Protein AF-A0A920K8Q2-F1 (afdb_monomer)

Nearest PDB structures (foldseek):
  6t1z-assembly1_A  TM=6.906E-01  e=1.421E-01  Lactococcus lactis
  3ajm-assembly1_B  TM=4.506E-01  e=6.430E-01  Homo sapiens
  3l8i-assembly3_C-2  TM=4.104E-01  e=2.326E+00  Homo sapiens
  3l8i-assembly4_C  TM=4.104E-01  e=2.326E+00  Homo sapiens

Solvent-accessible surface area (backbone atoms only — not comparable to full-atom values): 7104 Å² total; per-residue (Å²): 115,70,65,64,62,51,35,78,76,62,41,46,65,51,52,32,51,53,23,44,51,49,26,39,56,23,23,55,50,27,35,52,26,47,73,68,55,44,72,53,71,59,36,46,50,58,31,47,51,52,30,59,58,23,47,58,52,30,52,57,30,52,52,52,61,64,32,66,89,37,59,92,46,44,68,61,53,51,50,53,50,50,50,51,52,51,54,52,50,51,52,50,49,51,51,39,62,74,58,54,80,89,58,64,43,50,52,25,50,52,52,32,55,50,30,52,49,52,46,51,52,51,53,52,54,55,54,58,63,58,66,74,78,115

Sequence (134 aa):
MINARTVIKYGPLVMLRIGVSMMCVGSVVLVGASFFDVLGIIGIIIPLFFIIGSIGFIGANAISIALEPFSELAGTTASLFGFTQMTLGAFCGLLVGSFYDGTAVPMAVIIMILAFTSLFFLTVLVANNGETED

pLDDT: mean 80.51, std 12.54, range [34.72, 95.94]

Radius of gyration: 16.79 Å; Cα contacts (8 Å, |Δi|>4): 90; chains: 1; bounding box: 48×32×47 Å

Mean predicted aligned error: 7.82 Å

Structure (mmCIF, N/CA/C/O backbone):
data_AF-A0A920K8Q2-F1
#
_entry.id   AF-A0A920K8Q2-F1
#
loop_
_atom_site.group_PDB
_atom_site.id
_atom_site.type_symbol
_atom_site.label_atom_id
_atom_site.label_alt_id
_atom_site.label_comp_id
_atom_site.label_asym_id
_atom_site.label_entity_id
_atom_site.label_seq_id
_atom_site.pdbx_PDB_ins_code
_atom_site.Cartn_x
_atom_site.Cartn_y
_atom_site.Cartn_z
_atom_site.occupancy
_atom_site.B_iso_or_equi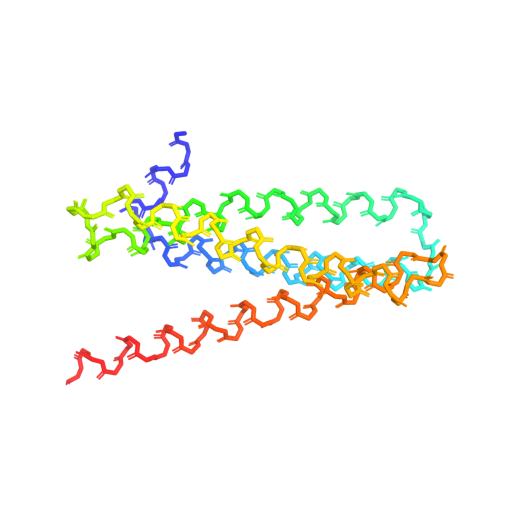v
_atom_site.auth_seq_id
_atom_site.auth_comp_id
_atom_site.auth_asym_id
_atom_site.auth_atom_id
_atom_site.pdbx_PDB_model_num
ATOM 1 N N . MET A 1 1 ? -5.481 19.807 7.350 1.00 48.00 1 MET A N 1
ATOM 2 C CA . MET A 1 1 ? -6.854 20.293 7.643 1.00 48.00 1 MET A CA 1
ATOM 3 C C . MET A 1 1 ? -7.890 20.012 6.544 1.00 48.00 1 MET A C 1
ATOM 5 O O . MET A 1 1 ? -9.068 19.973 6.871 1.00 48.00 1 MET A O 1
ATOM 9 N N . ILE A 1 2 ? -7.503 19.745 5.286 1.00 52.97 2 ILE A N 1
ATOM 10 C CA . ILE A 1 2 ? -8.445 19.335 4.213 1.00 52.97 2 ILE A CA 1
ATOM 11 C C . ILE A 1 2 ? -9.018 17.920 4.440 1.00 52.97 2 ILE A C 1
ATOM 13 O O . ILE A 1 2 ? -10.221 17.710 4.291 1.00 52.97 2 ILE A O 1
ATOM 17 N N . ASN A 1 3 ? -8.185 16.974 4.894 1.00 50.22 3 ASN A N 1
ATOM 18 C CA . ASN A 1 3 ? -8.611 15.597 5.186 1.00 50.22 3 ASN A CA 1
ATOM 19 C C . ASN A 1 3 ? -9.666 15.552 6.318 1.00 50.22 3 ASN A C 1
ATOM 21 O O . ASN A 1 3 ? -10.718 14.943 6.170 1.00 50.22 3 ASN A O 1
ATOM 25 N N . ALA A 1 4 ? -9.457 16.328 7.390 1.00 52.12 4 ALA A N 1
ATOM 26 C CA . ALA A 1 4 ? -10.358 16.383 8.547 1.00 52.12 4 ALA A CA 1
ATOM 27 C C . ALA A 1 4 ? -11.786 16.848 8.204 1.00 52.12 4 ALA A C 1
ATOM 29 O O . ALA A 1 4 ? -12.745 16.300 8.731 1.00 52.12 4 ALA A O 1
ATOM 30 N N . ARG A 1 5 ? -11.959 17.822 7.296 1.00 53.72 5 ARG A N 1
ATOM 31 C CA . ARG A 1 5 ? -13.308 18.286 6.914 1.00 53.72 5 ARG A CA 1
ATOM 32 C C . ARG A 1 5 ? -14.045 17.320 5.989 1.00 53.72 5 ARG A C 1
ATOM 34 O O . ARG A 1 5 ? -15.272 17.319 5.983 1.00 53.72 5 ARG A O 1
ATOM 41 N N . THR A 1 6 ? -13.320 16.511 5.221 1.00 49.84 6 THR A N 1
ATOM 42 C CA . THR A 1 6 ? -13.936 15.587 4.257 1.00 49.84 6 THR A CA 1
ATOM 43 C C . THR A 1 6 ? -14.289 14.244 4.908 1.00 49.84 6 THR A C 1
ATOM 45 O O . THR A 1 6 ? -15.329 13.671 4.590 1.00 49.84 6 THR A O 1
ATOM 48 N N . VAL A 1 7 ? -13.508 13.811 5.906 1.00 53.19 7 VAL A N 1
ATOM 49 C CA . VAL A 1 7 ? -13.804 12.641 6.754 1.00 53.19 7 VAL A CA 1
ATOM 50 C C . VAL A 1 7 ? -15.100 12.819 7.553 1.00 53.19 7 VAL A C 1
ATOM 52 O O . VAL A 1 7 ? -15.885 11.883 7.637 1.00 53.19 7 VAL A O 1
ATOM 55 N N . ILE A 1 8 ? -15.388 14.031 8.044 1.00 53.47 8 ILE A N 1
ATOM 56 C CA . ILE A 1 8 ? -16.614 14.325 8.814 1.00 53.47 8 ILE A CA 1
ATOM 57 C C . ILE A 1 8 ? -17.893 14.196 7.960 1.00 53.47 8 ILE A C 1
ATOM 59 O O . ILE A 1 8 ? -18.969 13.976 8.506 1.00 53.47 8 ILE A O 1
ATOM 63 N N . LYS A 1 9 ? -17.803 14.322 6.625 1.00 48.56 9 LYS A N 1
ATOM 64 C CA . LYS A 1 9 ? -18.981 14.352 5.736 1.00 48.56 9 LYS A CA 1
ATOM 65 C C . LYS A 1 9 ? -19.240 13.043 4.976 1.00 48.56 9 LYS A C 1
ATOM 67 O O . LYS A 1 9 ? -20.387 12.782 4.637 1.00 48.56 9 LYS A O 1
ATOM 72 N N . TYR A 1 10 ? -18.204 12.246 4.699 1.00 54.97 10 TYR A N 1
ATOM 73 C CA . TYR A 1 10 ? -18.307 11.009 3.901 1.00 54.97 10 TYR A CA 1
ATOM 74 C C . TYR A 1 10 ? -17.818 9.747 4.628 1.00 54.97 10 TYR A C 1
ATOM 76 O O . TYR A 1 10 ? -17.930 8.651 4.087 1.00 54.97 10 TYR A O 1
ATOM 84 N N . GLY A 1 11 ? -17.286 9.884 5.843 1.00 67.12 11 GLY A N 1
ATOM 85 C CA . GLY A 1 11 ? -16.752 8.775 6.624 1.00 67.12 11 GLY A CA 1
ATOM 86 C C . GLY A 1 11 ? -15.318 8.387 6.223 1.00 67.12 11 GLY A C 1
ATOM 87 O O . GLY A 1 11 ? -14.942 8.457 5.046 1.00 67.12 11 GLY A O 1
ATOM 88 N N . PRO A 1 12 ? -14.487 7.956 7.189 1.00 69.38 12 PRO A N 1
ATOM 89 C CA . PRO A 1 12 ? -13.092 7.571 6.946 1.00 69.38 12 PRO A CA 1
ATOM 90 C C . PRO A 1 12 ? -12.961 6.371 5.990 1.00 69.38 12 PRO A C 1
ATOM 92 O O . PRO A 1 12 ? -11.974 6.267 5.261 1.00 69.38 12 PRO A O 1
ATOM 95 N N . LEU A 1 13 ? -13.990 5.518 5.902 1.00 72.44 13 LEU A N 1
ATOM 96 C CA . LEU A 1 13 ? -14.068 4.385 4.971 1.00 72.44 13 LEU A CA 1
ATOM 97 C C . LEU A 1 13 ? -14.068 4.807 3.493 1.00 72.44 13 LEU A C 1
ATOM 99 O O . LEU A 1 13 ? -13.400 4.175 2.674 1.00 72.44 13 LEU A O 1
ATOM 103 N N . VAL A 1 14 ? -14.770 5.887 3.127 1.00 76.31 14 VAL A N 1
ATOM 104 C CA . VAL A 1 14 ? -14.819 6.361 1.730 1.00 76.31 14 VAL A CA 1
ATOM 105 C C . VAL A 1 14 ? -13.462 6.915 1.303 1.00 76.31 14 VAL A C 1
ATOM 107 O O . VAL A 1 14 ? -12.989 6.621 0.206 1.00 76.31 14 VAL A O 1
ATOM 110 N N . MET A 1 15 ? -12.795 7.661 2.187 1.00 79.25 15 MET A N 1
ATOM 111 C CA . MET A 1 15 ? -11.444 8.173 1.936 1.00 79.25 15 MET A CA 1
ATOM 112 C C . MET A 1 15 ? -10.419 7.049 1.813 1.00 79.25 15 MET A C 1
ATOM 114 O O . MET A 1 15 ? -9.582 7.076 0.908 1.00 79.25 15 MET A O 1
ATOM 118 N N . LEU A 1 16 ? -10.523 6.037 2.677 1.00 82.12 16 LEU A N 1
ATOM 119 C CA . LEU A 1 16 ? -9.704 4.834 2.597 1.00 82.12 16 LEU A CA 1
ATOM 120 C C . LEU A 1 16 ? -9.908 4.125 1.247 1.00 82.12 16 LEU A C 1
ATOM 122 O O . LEU A 1 16 ? -8.933 3.804 0.570 1.00 82.12 16 LEU A O 1
ATOM 126 N N . ARG A 1 17 ? -11.161 3.966 0.795 1.00 81.69 17 ARG A N 1
ATOM 127 C CA . ARG A 1 17 ? -11.493 3.333 -0.493 1.00 81.69 17 ARG A CA 1
ATOM 128 C C . ARG A 1 17 ? -10.934 4.101 -1.690 1.00 81.69 17 ARG A C 1
ATOM 130 O O . ARG A 1 17 ? -10.391 3.478 -2.601 1.00 81.69 17 ARG A O 1
ATOM 137 N N . ILE A 1 18 ? -11.039 5.431 -1.690 1.00 83.94 18 ILE A N 1
ATOM 138 C CA . ILE A 1 18 ? -10.473 6.282 -2.749 1.00 83.94 18 ILE A CA 1
ATOM 139 C C . ILE A 1 18 ? -8.950 6.128 -2.790 1.00 83.94 18 ILE A C 1
ATOM 141 O O . ILE A 1 18 ? -8.398 5.886 -3.862 1.00 83.94 18 ILE A O 1
ATOM 145 N N . GLY A 1 19 ? -8.279 6.201 -1.635 1.00 84.56 19 GLY A N 1
ATOM 146 C CA . GLY A 1 19 ? -6.826 6.049 -1.545 1.00 84.56 19 GLY A CA 1
ATOM 147 C C . GLY A 1 19 ? -6.342 4.684 -2.040 1.00 84.56 19 GLY A C 1
ATOM 148 O O . GLY A 1 19 ? -5.419 4.614 -2.849 1.00 84.56 19 GLY A O 1
ATOM 149 N N . VAL A 1 20 ? -7.000 3.598 -1.623 1.00 85.81 20 VAL A N 1
ATOM 150 C CA . VAL A 1 20 ? -6.658 2.234 -2.069 1.00 85.81 20 VAL A CA 1
ATOM 151 C C . VAL A 1 20 ? -6.925 2.048 -3.566 1.00 85.81 20 VAL A C 1
ATOM 153 O O . VAL A 1 20 ? -6.123 1.426 -4.262 1.00 85.81 20 VAL A O 1
ATOM 156 N N . SER A 1 21 ? -8.002 2.636 -4.094 1.00 85.75 21 SER A N 1
ATOM 157 C CA . SER A 1 21 ? -8.304 2.590 -5.531 1.00 85.75 21 SER A CA 1
ATOM 158 C C . SER A 1 21 ? -7.250 3.341 -6.350 1.00 85.75 21 SER A C 1
ATOM 160 O O . SER A 1 21 ? -6.764 2.815 -7.349 1.00 85.75 21 SER A O 1
ATOM 162 N N . MET A 1 22 ? -6.835 4.533 -5.903 1.00 86.88 22 MET A N 1
ATOM 163 C CA . MET A 1 22 ? -5.736 5.283 -6.524 1.00 86.88 22 MET A CA 1
ATOM 164 C C . MET A 1 22 ? -4.422 4.500 -6.479 1.00 86.88 22 MET A C 1
ATOM 166 O O . MET A 1 22 ? -3.708 4.449 -7.478 1.00 86.88 22 MET A O 1
ATOM 170 N N . MET A 1 23 ? -4.128 3.843 -5.355 1.00 88.69 23 MET A N 1
ATOM 171 C CA . MET A 1 23 ? -2.945 2.998 -5.208 1.00 88.69 23 MET A CA 1
ATOM 172 C C . MET A 1 23 ? -2.972 1.787 -6.155 1.00 88.69 23 MET A C 1
ATOM 174 O O . MET A 1 23 ? -1.942 1.467 -6.741 1.00 88.69 23 MET A O 1
ATOM 178 N N . CYS A 1 24 ? -4.132 1.151 -6.362 1.00 88.88 24 CYS A N 1
ATOM 179 C CA . CYS A 1 24 ? -4.287 0.054 -7.326 1.00 88.88 24 CYS A CA 1
ATOM 180 C C . CYS A 1 24 ? -4.098 0.520 -8.774 1.00 88.88 24 CYS A C 1
ATOM 182 O O . CYS A 1 24 ? -3.394 -0.125 -9.544 1.00 88.88 24 CYS A O 1
ATOM 184 N N . VAL A 1 25 ? -4.686 1.658 -9.155 1.00 89.56 25 VAL A N 1
ATOM 185 C CA . VAL A 1 25 ? -4.483 2.219 -10.500 1.00 89.56 25 VAL A CA 1
ATOM 186 C C . VAL A 1 25 ? -3.010 2.586 -10.703 1.00 89.56 25 VAL A C 1
ATOM 188 O O . VAL A 1 25 ? -2.419 2.234 -11.721 1.00 89.56 25 VAL A O 1
ATOM 191 N N . GLY A 1 26 ? -2.391 3.232 -9.711 1.00 86.38 26 GLY A N 1
ATOM 192 C CA . GLY A 1 26 ? -0.978 3.601 -9.747 1.00 86.38 26 GLY A CA 1
ATOM 193 C C . GLY A 1 26 ? -0.046 2.394 -9.862 1.00 86.38 26 GLY A C 1
ATOM 194 O O . GLY A 1 26 ? 0.920 2.454 -10.618 1.00 86.38 26 GLY A O 1
ATOM 195 N N . SER A 1 27 ? -0.336 1.288 -9.168 1.00 87.25 27 SER A N 1
ATOM 196 C CA . SER A 1 27 ? 0.500 0.083 -9.211 1.00 87.25 27 SER A CA 1
ATOM 197 C C . SER A 1 27 ? 0.405 -0.656 -10.547 1.00 87.25 27 SER A C 1
ATOM 199 O O . SER A 1 27 ? 1.430 -1.097 -11.061 1.00 87.25 27 SER A O 1
ATOM 201 N N . VAL A 1 28 ? -0.777 -0.716 -11.170 1.00 88.44 28 VAL A N 1
ATOM 202 C CA . VAL A 1 28 ? -0.940 -1.272 -12.527 1.00 88.44 28 VAL A CA 1
ATOM 203 C C . VAL A 1 28 ? -0.150 -0.452 -13.549 1.00 88.44 28 VAL A C 1
ATOM 205 O O . VAL A 1 28 ? 0.567 -1.017 -14.376 1.00 88.44 28 VAL A O 1
ATOM 208 N N . VAL A 1 29 ? -0.226 0.881 -13.463 1.00 87.00 29 VAL A N 1
ATOM 209 C CA . VAL A 1 29 ? 0.556 1.780 -14.326 1.00 87.00 29 VAL A CA 1
ATOM 210 C C . VAL A 1 29 ? 2.057 1.612 -14.081 1.00 87.00 29 VAL A C 1
ATOM 212 O O . VAL A 1 29 ? 2.820 1.563 -15.041 1.00 87.00 29 VAL A O 1
ATOM 215 N N . LEU A 1 30 ? 2.486 1.470 -12.823 1.00 86.19 30 LEU A N 1
ATOM 216 C CA . LEU A 1 30 ? 3.888 1.259 -12.452 1.00 86.19 30 LEU A CA 1
ATOM 217 C C . LEU A 1 30 ? 4.444 -0.051 -13.023 1.00 86.19 30 LEU A C 1
ATOM 219 O O . LEU A 1 30 ? 5.554 -0.063 -13.554 1.00 86.19 30 LEU A O 1
ATOM 223 N N . V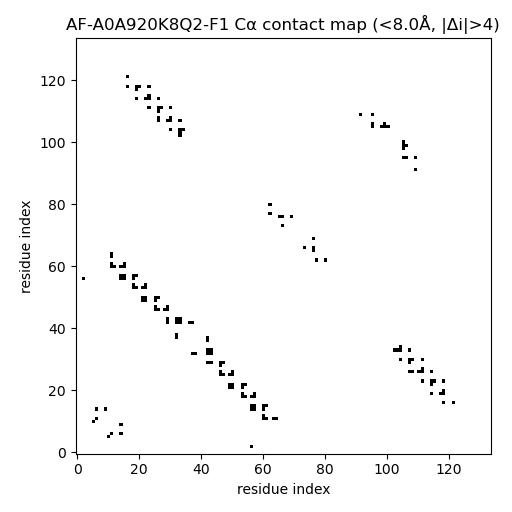AL A 1 31 ? 3.678 -1.143 -12.943 1.00 86.69 31 VAL A N 1
ATOM 224 C CA . VAL A 1 31 ? 4.056 -2.435 -13.533 1.00 86.69 31 VAL A CA 1
ATOM 225 C C . VAL A 1 31 ? 4.154 -2.301 -15.049 1.00 86.69 31 VAL A C 1
ATOM 227 O O . VAL A 1 31 ? 5.185 -2.651 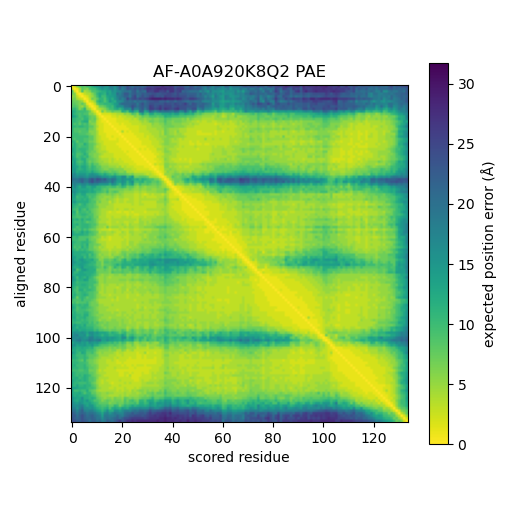-15.614 1.00 86.69 31 VAL A O 1
ATOM 230 N N . GLY A 1 32 ? 3.146 -1.717 -15.705 1.00 84.38 32 GLY A N 1
ATOM 231 C CA . GLY A 1 32 ? 3.179 -1.472 -17.149 1.00 84.38 32 GLY A CA 1
ATOM 232 C C . GLY A 1 32 ? 4.400 -0.649 -17.577 1.00 84.38 32 GLY A C 1
ATOM 233 O O . GLY A 1 32 ? 5.151 -1.070 -18.452 1.00 84.38 32 GLY A O 1
ATOM 234 N N . ALA A 1 33 ? 4.658 0.477 -16.909 1.00 84.31 33 ALA A N 1
ATOM 235 C CA . ALA A 1 33 ? 5.825 1.316 -17.181 1.00 84.31 33 ALA A CA 1
ATOM 236 C C . ALA A 1 33 ? 7.150 0.561 -16.977 1.00 84.31 33 ALA A C 1
ATOM 238 O O . ALA A 1 33 ? 8.064 0.715 -17.782 1.00 84.31 33 ALA A O 1
ATOM 239 N N . SER A 1 34 ? 7.228 -0.298 -15.954 1.00 83.19 34 SER A N 1
ATOM 240 C CA . SER A 1 34 ? 8.423 -1.101 -15.659 1.00 83.19 34 SER A CA 1
ATOM 241 C C . SER A 1 34 ? 8.665 -2.221 -16.679 1.00 83.19 34 SER A C 1
ATOM 243 O O . SER A 1 34 ? 9.814 -2.580 -16.907 1.00 83.19 34 SER A O 1
ATOM 245 N N . PHE A 1 35 ? 7.614 -2.776 -17.295 1.00 80.38 35 PHE A N 1
ATOM 246 C CA . PHE A 1 35 ? 7.737 -3.824 -18.319 1.00 80.38 35 PHE A CA 1
ATOM 247 C C . PHE A 1 35 ? 8.093 -3.276 -19.702 1.00 80.38 35 PHE A C 1
ATOM 249 O O . PHE A 1 35 ? 8.869 -3.897 -20.423 1.00 80.38 35 PHE A O 1
ATOM 256 N N . PHE A 1 36 ? 7.516 -2.137 -20.090 1.00 77.94 36 PHE A N 1
ATOM 257 C CA . PHE A 1 36 ? 7.736 -1.553 -21.417 1.00 77.94 36 PHE A CA 1
ATOM 258 C C . PHE A 1 36 ? 8.928 -0.575 -21.467 1.00 77.94 36 PHE A C 1
ATOM 260 O O . PHE A 1 36 ? 9.217 -0.047 -22.538 1.00 77.94 36 PHE A O 1
ATOM 267 N N . ASP A 1 37 ? 9.583 -0.311 -20.326 1.00 70.75 37 ASP A N 1
ATOM 268 C CA . ASP A 1 37 ? 10.659 0.685 -20.148 1.00 70.75 37 ASP A CA 1
ATOM 269 C C . ASP A 1 37 ? 10.312 2.059 -20.764 1.00 70.75 37 ASP A C 1
ATOM 271 O O . ASP A 1 37 ? 11.125 2.776 -21.354 1.00 70.75 37 ASP A O 1
ATOM 275 N N . VAL A 1 38 ? 9.029 2.423 -20.676 1.00 59.41 38 VAL A N 1
ATOM 276 C CA . VAL A 1 38 ? 8.487 3.623 -21.320 1.00 59.41 38 VAL A CA 1
ATOM 277 C C . VAL A 1 38 ? 8.918 4.828 -20.496 1.00 59.41 38 VAL A C 1
ATOM 279 O O . VAL A 1 38 ? 8.519 4.966 -19.343 1.00 59.41 38 VAL A O 1
ATOM 282 N N . LEU A 1 39 ? 9.703 5.723 -21.107 1.00 64.12 39 LEU A N 1
ATOM 283 C CA . LEU A 1 39 ? 10.233 6.962 -20.506 1.00 64.12 39 LEU A CA 1
ATOM 284 C C . LEU A 1 39 ? 11.316 6.752 -19.423 1.00 64.12 39 LEU A C 1
ATOM 286 O O . LEU A 1 39 ? 11.679 7.716 -18.737 1.00 64.12 39 LEU A O 1
ATOM 290 N N . GLY A 1 40 ? 11.846 5.532 -19.267 1.00 74.62 40 GLY A N 1
ATOM 291 C CA . GLY A 1 40 ? 12.867 5.201 -18.268 1.00 74.62 40 GLY A CA 1
ATOM 292 C C . GLY A 1 40 ? 12.448 5.593 -16.843 1.00 74.62 40 GLY A C 1
ATOM 293 O O . GLY A 1 40 ? 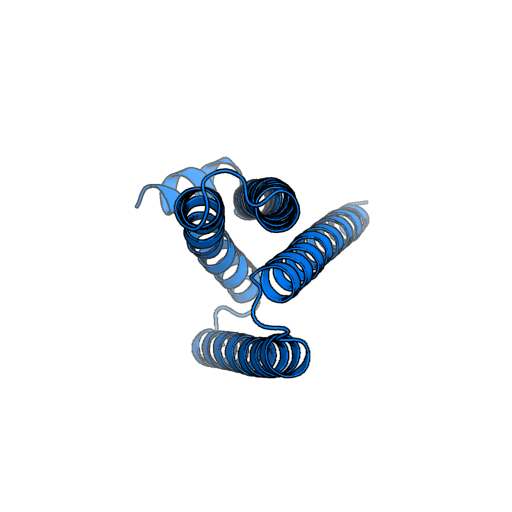11.315 5.375 -16.419 1.00 74.62 40 GLY A O 1
ATOM 294 N N . ILE A 1 41 ? 13.344 6.250 -16.098 1.00 76.12 41 ILE A N 1
ATOM 295 C CA . ILE A 1 41 ? 13.104 6.680 -14.705 1.00 76.12 41 ILE A CA 1
ATOM 296 C C . ILE A 1 41 ? 11.859 7.573 -14.549 1.00 76.12 41 ILE A C 1
ATOM 298 O O . ILE A 1 41 ? 11.155 7.480 -13.542 1.00 76.12 41 ILE A O 1
ATOM 302 N N . ILE A 1 42 ? 11.551 8.428 -15.529 1.00 81.38 42 ILE A N 1
ATOM 303 C CA . ILE A 1 42 ? 10.423 9.369 -15.425 1.00 81.38 42 ILE A CA 1
ATOM 304 C C . ILE A 1 42 ? 9.086 8.613 -15.448 1.00 81.38 42 ILE A C 1
ATOM 306 O O . ILE A 1 42 ? 8.168 8.970 -14.704 1.00 81.38 42 ILE A O 1
ATOM 310 N N . GLY A 1 43 ? 9.002 7.529 -16.228 1.00 80.38 43 GLY A N 1
ATOM 311 C CA . GLY A 1 43 ? 7.829 6.653 -16.286 1.00 80.38 43 GLY A CA 1
ATOM 312 C C . GLY A 1 43 ? 7.520 5.953 -14.960 1.00 80.38 43 GLY A C 1
ATOM 313 O O . GLY A 1 43 ? 6.367 5.624 -14.699 1.00 80.38 43 GLY A O 1
ATOM 314 N N . ILE A 1 44 ? 8.523 5.792 -14.092 1.00 83.31 44 ILE A N 1
ATOM 315 C CA . ILE A 1 44 ? 8.403 5.171 -12.764 1.00 83.31 44 ILE A CA 1
ATOM 316 C C . ILE A 1 44 ? 8.056 6.221 -11.696 1.00 83.31 44 ILE A C 1
ATOM 318 O O . ILE A 1 44 ? 7.206 5.986 -10.835 1.00 83.31 44 ILE A O 1
ATOM 322 N N . ILE A 1 45 ? 8.682 7.402 -11.751 1.00 86.12 45 ILE A N 1
ATOM 323 C CA . ILE A 1 45 ? 8.506 8.460 -10.741 1.00 86.12 45 ILE A CA 1
ATOM 324 C C . ILE A 1 45 ? 7.061 8.961 -10.684 1.00 86.12 45 ILE A C 1
ATOM 326 O O . ILE A 1 45 ? 6.527 9.154 -9.592 1.00 86.12 45 ILE A O 1
ATOM 330 N N . ILE A 1 46 ? 6.420 9.171 -11.837 1.00 87.00 46 ILE A N 1
ATOM 331 C CA . ILE A 1 46 ? 5.051 9.703 -11.902 1.00 87.00 46 ILE A CA 1
ATOM 332 C C . ILE A 1 46 ? 4.063 8.798 -11.142 1.00 87.00 46 ILE A C 1
ATOM 334 O O . ILE A 1 46 ? 3.430 9.285 -10.203 1.00 87.00 46 ILE A O 1
ATOM 338 N N . PRO A 1 47 ? 3.925 7.496 -11.463 1.00 84.81 47 PRO A N 1
ATOM 339 C CA . PRO A 1 47 ? 3.034 6.609 -10.720 1.00 84.81 47 PRO A CA 1
ATOM 340 C C . PRO A 1 47 ? 3.443 6.448 -9.250 1.00 84.81 47 PRO A C 1
ATOM 342 O O . PRO A 1 47 ? 2.566 6.420 -8.385 1.00 84.81 47 PRO A O 1
ATOM 345 N N . LEU A 1 48 ? 4.744 6.428 -8.929 1.00 85.88 48 LEU A N 1
ATOM 346 C CA . LEU A 1 48 ? 5.196 6.405 -7.532 1.00 85.88 48 LEU A CA 1
ATOM 347 C C . LEU A 1 48 ? 4.739 7.631 -6.742 1.00 85.88 48 LEU A C 1
ATOM 349 O O . LEU A 1 48 ? 4.343 7.487 -5.587 1.00 85.88 48 LEU A O 1
ATOM 353 N N . PHE A 1 49 ? 4.740 8.819 -7.344 1.00 87.69 49 PHE A N 1
ATOM 354 C CA . PHE A 1 49 ? 4.263 10.031 -6.683 1.00 87.69 49 PHE A CA 1
ATOM 355 C C . PHE A 1 49 ? 2.791 9.902 -6.261 1.00 87.69 49 PHE A C 1
ATOM 357 O O . PHE A 1 49 ? 2.442 10.217 -5.122 1.00 87.69 49 PHE A O 1
ATOM 364 N N . PHE A 1 50 ? 1.937 9.362 -7.136 1.00 86.62 50 PHE A N 1
ATOM 365 C CA . PHE A 1 50 ? 0.530 9.101 -6.815 1.00 86.62 50 PHE A CA 1
ATOM 366 C C . PHE A 1 50 ? 0.360 8.028 -5.734 1.00 86.62 50 PHE A C 1
ATOM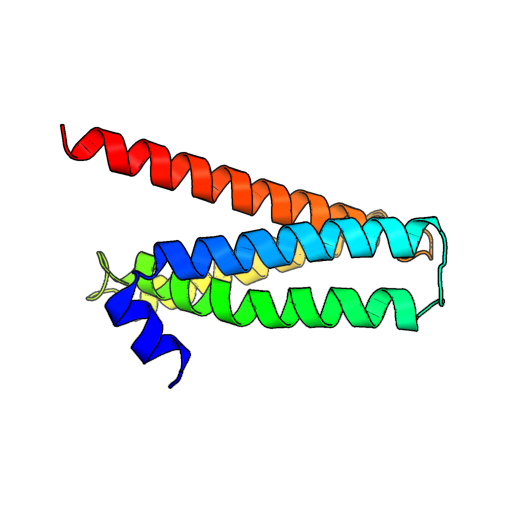 368 O O . PHE A 1 50 ? -0.468 8.189 -4.832 1.00 86.62 50 PHE A O 1
ATOM 375 N N . ILE A 1 51 ? 1.157 6.957 -5.783 1.00 86.69 51 ILE A N 1
ATOM 376 C CA . ILE A 1 51 ? 1.140 5.896 -4.767 1.00 86.69 51 ILE A CA 1
ATOM 377 C C . ILE A 1 51 ? 1.530 6.468 -3.401 1.00 86.69 51 ILE A C 1
ATOM 379 O O . ILE A 1 51 ? 0.775 6.327 -2.442 1.00 86.69 51 ILE A O 1
ATOM 383 N N . ILE A 1 52 ? 2.658 7.176 -3.311 1.00 88.38 52 ILE A N 1
ATOM 384 C CA . ILE A 1 52 ? 3.159 7.751 -2.055 1.00 88.38 52 ILE A CA 1
ATOM 385 C C . ILE A 1 52 ? 2.184 8.794 -1.502 1.00 88.38 52 ILE A C 1
ATOM 387 O O . ILE A 1 52 ? 1.902 8.796 -0.303 1.00 88.38 52 ILE A O 1
ATOM 391 N N . GLY A 1 53 ? 1.606 9.635 -2.366 1.00 86.38 53 GLY A N 1
ATOM 392 C CA . GLY A 1 53 ? 0.554 10.568 -1.968 1.00 86.38 53 GLY A CA 1
ATOM 393 C C . GLY A 1 53 ? -0.652 9.855 -1.347 1.00 86.38 53 GLY A C 1
ATOM 394 O O . GLY A 1 53 ? -1.169 10.294 -0.320 1.00 86.38 53 GLY A O 1
ATOM 395 N N . SER A 1 54 ? -1.053 8.714 -1.914 1.00 85.81 54 SER A N 1
ATOM 396 C CA . SER A 1 54 ? -2.178 7.906 -1.423 1.00 85.81 54 SER A CA 1
ATOM 397 C C . SER A 1 54 ? -1.894 7.253 -0.065 1.00 85.81 54 SER A C 1
ATOM 399 O O . SER A 1 54 ? -2.802 7.163 0.762 1.00 85.81 54 SER A O 1
ATOM 401 N N . ILE A 1 55 ? -0.641 6.867 0.216 1.00 86.00 55 ILE A N 1
ATOM 402 C CA . ILE A 1 55 ? -0.236 6.265 1.503 1.00 86.00 55 ILE A CA 1
ATOM 403 C C . ILE A 1 55 ? -0.567 7.194 2.677 1.00 86.00 55 ILE A C 1
ATOM 405 O O . ILE A 1 55 ? -1.069 6.730 3.701 1.00 86.00 55 ILE A O 1
ATOM 409 N N . GLY A 1 56 ? -0.347 8.505 2.532 1.00 84.00 56 GLY A N 1
ATOM 410 C CA . GLY A 1 56 ? -0.660 9.477 3.584 1.00 84.00 56 GLY A CA 1
ATOM 411 C C . GLY A 1 56 ? -2.155 9.538 3.916 1.00 84.00 56 GLY A C 1
ATOM 412 O O . GLY A 1 56 ? -2.534 9.599 5.088 1.00 84.00 56 GLY A O 1
ATOM 413 N N . PHE A 1 57 ? -3.015 9.464 2.896 1.00 79.56 57 PHE A N 1
ATOM 414 C CA . PHE A 1 57 ? -4.465 9.407 3.089 1.00 79.56 57 PHE A CA 1
ATOM 415 C C . PHE A 1 57 ? -4.903 8.081 3.712 1.00 79.56 57 PHE A C 1
ATOM 417 O O . PHE A 1 57 ? -5.710 8.092 4.641 1.00 79.56 57 PHE A O 1
ATOM 424 N N . ILE A 1 58 ? -4.360 6.957 3.242 1.00 85.56 58 ILE A N 1
ATOM 425 C CA . ILE A 1 58 ? -4.679 5.621 3.760 1.00 85.56 58 ILE A CA 1
ATOM 426 C C . ILE A 1 58 ? -4.291 5.518 5.237 1.00 85.56 58 ILE A C 1
ATOM 428 O O . ILE A 1 58 ? -5.134 5.183 6.064 1.00 85.56 58 ILE A O 1
ATOM 432 N N . GLY A 1 59 ? -3.047 5.865 5.581 1.00 84.25 59 GLY A N 1
ATOM 433 C CA . GLY A 1 59 ? -2.524 5.743 6.942 1.00 84.25 59 GLY A CA 1
ATOM 434 C C . GLY A 1 59 ? -3.310 6.571 7.956 1.00 84.25 59 GLY A C 1
ATOM 435 O O . GLY A 1 59 ? -3.708 6.049 8.993 1.00 84.25 59 GLY A O 1
ATOM 436 N N . ALA A 1 60 ? -3.608 7.836 7.638 1.00 82.94 60 ALA A N 1
ATOM 437 C CA . ALA A 1 60 ? -4.366 8.704 8.539 1.00 82.94 60 ALA A CA 1
ATOM 438 C C . ALA A 1 60 ? -5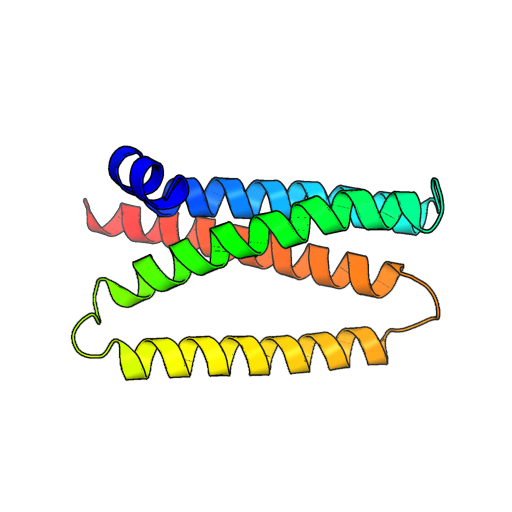.777 8.160 8.826 1.00 82.94 60 ALA A C 1
ATOM 440 O O . ALA A 1 60 ? -6.200 8.143 9.977 1.00 82.94 60 ALA A O 1
ATOM 441 N N . ASN A 1 61 ? -6.488 7.686 7.798 1.00 84.62 61 ASN A N 1
ATOM 442 C CA . ASN A 1 61 ? -7.843 7.154 7.962 1.00 84.62 61 ASN A CA 1
ATOM 443 C C . ASN A 1 61 ? -7.847 5.774 8.641 1.00 84.62 61 ASN A C 1
ATOM 445 O O . ASN A 1 61 ? -8.691 5.527 9.497 1.00 84.62 61 ASN A O 1
ATOM 449 N N . ALA A 1 62 ? -6.893 4.898 8.309 1.00 83.56 62 ALA A N 1
ATOM 450 C CA . ALA A 1 62 ? -6.782 3.568 8.908 1.00 83.56 62 ALA A CA 1
ATOM 451 C C . ALA A 1 62 ? -6.478 3.636 10.411 1.00 83.56 62 ALA A C 1
ATOM 453 O O . ALA A 1 62 ? -7.117 2.939 11.196 1.00 83.56 62 ALA A O 1
ATOM 454 N N . ILE A 1 63 ? -5.552 4.512 10.821 1.00 84.00 63 ILE A N 1
ATOM 455 C CA . ILE A 1 63 ? -5.241 4.720 12.240 1.00 84.00 63 ILE A CA 1
ATOM 456 C C . ILE A 1 63 ? -6.461 5.285 12.970 1.00 84.00 63 ILE A C 1
ATOM 458 O O . ILE A 1 63 ? -6.769 4.818 14.060 1.00 84.00 63 ILE A O 1
ATOM 462 N N . SER A 1 64 ? -7.184 6.248 12.383 1.00 82.94 64 SER A N 1
ATOM 463 C CA . SER A 1 64 ? -8.397 6.800 13.003 1.00 82.94 64 SER A CA 1
ATOM 464 C C . SER A 1 64 ? -9.478 5.743 13.239 1.00 82.94 64 SER A C 1
ATOM 466 O O . SER A 1 64 ? -10.027 5.705 14.334 1.00 82.94 64 SER A O 1
ATOM 468 N N . ILE A 1 65 ? -9.738 4.867 12.261 1.00 80.69 65 ILE A N 1
ATOM 469 C CA . ILE A 1 65 ? -10.699 3.757 12.408 1.00 80.69 65 ILE A CA 1
ATOM 470 C C . ILE A 1 65 ? -10.230 2.778 13.494 1.00 80.69 65 ILE A C 1
ATOM 472 O O . ILE A 1 65 ? -11.019 2.350 14.328 1.00 80.69 65 ILE A O 1
ATOM 476 N N . ALA A 1 66 ? -8.937 2.444 13.524 1.00 81.06 66 ALA A N 1
ATOM 477 C CA . ALA A 1 66 ? -8.385 1.540 14.532 1.00 81.06 66 ALA A CA 1
ATOM 478 C C . ALA A 1 66 ? -8.443 2.121 15.958 1.00 81.06 66 ALA A C 1
ATOM 480 O O . ALA A 1 66 ? -8.529 1.368 16.926 1.00 81.06 66 ALA A O 1
ATOM 481 N N . LEU A 1 67 ? -8.392 3.449 16.096 1.00 82.69 67 LEU A N 1
ATOM 482 C CA . LEU A 1 67 ? -8.405 4.136 17.388 1.00 82.69 67 LEU A CA 1
ATOM 483 C C . LEU A 1 67 ? -9.815 4.358 17.949 1.00 82.69 67 LEU A C 1
ATOM 485 O O . LEU A 1 67 ? -9.950 4.575 19.148 1.00 82.69 67 LEU A O 1
ATOM 489 N N . GLU A 1 68 ? -10.849 4.326 17.107 1.00 81.38 68 GLU A N 1
ATOM 490 C CA . GLU A 1 68 ? -12.240 4.607 17.487 1.00 81.38 68 GLU A CA 1
ATOM 491 C C . GLU A 1 68 ? -12.747 3.713 18.644 1.00 81.38 68 GLU A C 1
ATOM 493 O O . GLU A 1 68 ? -13.180 4.267 19.658 1.00 81.38 68 GLU A O 1
ATOM 498 N N . PRO A 1 69 ? -12.604 2.371 18.602 1.00 77.81 69 PRO A N 1
ATOM 499 C CA . PRO A 1 69 ? -12.986 1.499 19.720 1.00 77.81 69 PRO A CA 1
ATOM 500 C C . PRO A 1 69 ? -11.961 1.444 20.870 1.00 77.81 69 PRO A C 1
ATOM 502 O O . PRO A 1 69 ? -12.294 0.978 21.956 1.00 77.81 69 PRO A O 1
ATOM 505 N N . PHE A 1 70 ? -10.724 1.919 20.667 1.00 82.12 70 PHE A N 1
ATOM 506 C CA . PHE A 1 70 ? -9.611 1.799 21.628 1.00 82.12 70 PHE A CA 1
ATOM 507 C C . PHE A 1 70 ? -9.015 3.155 22.034 1.00 82.12 70 PHE A C 1
ATOM 509 O O . PHE A 1 70 ? -7.816 3.264 22.301 1.00 82.12 70 PHE A O 1
ATOM 516 N N . SER A 1 71 ? -9.843 4.199 22.092 1.00 77.94 71 SER A N 1
ATOM 517 C CA . SER A 1 71 ? -9.394 5.576 22.346 1.00 77.94 71 SER A CA 1
ATOM 518 C C . SER A 1 71 ? -8.656 5.752 23.684 1.00 77.94 71 SER A C 1
ATOM 520 O O . SER A 1 71 ? -7.711 6.536 23.765 1.00 77.94 71 SER A O 1
ATOM 522 N N . GLU A 1 72 ? -9.005 4.965 24.707 1.00 84.81 72 GLU A N 1
ATOM 523 C CA . GLU A 1 72 ? -8.325 4.935 26.013 1.00 84.81 72 GLU A CA 1
ATOM 524 C C . GLU A 1 72 ? -6.909 4.322 25.937 1.00 84.81 72 GLU A C 1
ATOM 526 O O . GLU A 1 72 ? -6.012 4.690 26.693 1.00 84.81 72 GLU A O 1
ATOM 531 N N . LEU A 1 73 ? -6.670 3.440 24.959 1.00 86.44 73 LEU A N 1
ATOM 532 C CA . LEU A 1 73 ? -5.397 2.754 24.703 1.00 86.44 73 LEU A CA 1
ATOM 533 C C . LEU A 1 73 ? -4.661 3.345 23.490 1.00 86.44 73 LEU A C 1
ATOM 535 O O . LEU A 1 73 ? -3.930 2.638 22.786 1.00 86.44 73 LEU A O 1
ATOM 539 N N . ALA A 1 74 ? -4.835 4.642 23.224 1.00 83.25 74 ALA A N 1
ATOM 540 C CA . ALA A 1 74 ? -4.327 5.269 22.007 1.00 83.25 74 ALA A CA 1
ATOM 541 C C . ALA A 1 74 ? -2.803 5.141 21.831 1.00 83.25 74 ALA A C 1
ATOM 543 O O . ALA A 1 74 ? -2.326 4.887 20.724 1.00 83.25 74 ALA A O 1
ATOM 544 N N . GLY A 1 75 ? -2.036 5.256 22.923 1.00 85.88 75 GLY A N 1
ATOM 545 C CA . GLY A 1 75 ? -0.576 5.108 22.897 1.00 85.88 75 GLY A CA 1
ATOM 546 C C . GLY A 1 75 ? -0.121 3.693 22.519 1.00 85.88 75 GLY A C 1
ATOM 547 O O . GLY A 1 75 ? 0.763 3.533 21.679 1.00 85.88 75 GLY A O 1
ATOM 548 N N . THR A 1 76 ? -0.762 2.669 23.089 1.00 89.88 76 THR A N 1
ATOM 549 C CA . THR A 1 76 ? -0.486 1.252 22.790 1.00 89.88 76 THR A CA 1
ATOM 550 C C . THR A 1 76 ? -0.921 0.880 21.374 1.00 89.88 76 THR A C 1
ATOM 552 O O . THR A 1 76 ? -0.215 0.169 20.665 1.00 89.88 76 THR A O 1
ATOM 555 N N . THR A 1 77 ? -2.066 1.396 20.927 1.00 85.25 77 THR A N 1
ATOM 556 C CA . THR A 1 77 ? -2.581 1.154 19.573 1.00 85.25 77 THR A CA 1
ATOM 557 C C . THR A 1 77 ? -1.661 1.770 18.518 1.00 85.25 77 THR A C 1
ATOM 559 O O . THR A 1 77 ? -1.320 1.114 17.535 1.00 85.25 77 THR A O 1
ATOM 562 N N . ALA A 1 78 ? -1.182 2.999 18.741 1.00 86.69 78 ALA A N 1
ATOM 563 C CA . ALA A 1 78 ? -0.244 3.661 17.836 1.00 86.69 78 ALA A CA 1
ATOM 564 C C . ALA A 1 78 ? 1.120 2.948 17.768 1.00 86.69 78 ALA A C 1
ATOM 566 O O . ALA A 1 78 ? 1.689 2.822 16.681 1.00 86.69 78 ALA A O 1
ATOM 567 N N . SER A 1 79 ? 1.641 2.451 18.897 1.00 91.06 79 SER A N 1
ATOM 568 C CA . SER A 1 79 ? 2.919 1.726 18.916 1.00 91.06 79 SER A CA 1
ATOM 569 C C . SER A 1 79 ? 2.822 0.365 18.227 1.00 91.06 79 SER A C 1
ATOM 571 O O . SER A 1 79 ? 3.705 0.028 17.438 1.00 91.06 79 SER A O 1
ATOM 573 N N . LEU A 1 80 ? 1.732 -0.382 18.438 1.00 91.69 80 LEU A N 1
ATOM 574 C CA . LEU A 1 80 ? 1.466 -1.637 17.730 1.00 91.69 80 LEU A CA 1
ATOM 575 C C . LEU A 1 80 ? 1.269 -1.421 16.228 1.00 91.69 80 LEU A C 1
ATOM 577 O O . LEU A 1 80 ? 1.790 -2.202 15.428 1.00 91.69 80 LEU A O 1
ATOM 581 N N . PHE A 1 81 ? 0.566 -0.354 15.835 1.00 88.56 81 PHE A N 1
ATOM 582 C CA . PHE A 1 81 ? 0.405 0.010 14.429 1.00 88.56 81 PHE A CA 1
ATOM 583 C C . PHE A 1 81 ? 1.765 0.272 13.771 1.00 88.56 81 PHE A C 1
ATOM 585 O O . PHE A 1 81 ? 2.082 -0.329 12.745 1.00 88.56 81 PHE A O 1
ATOM 592 N N . GLY A 1 82 ? 2.601 1.110 14.394 1.00 89.88 82 GLY A N 1
ATOM 593 C CA . GLY A 1 82 ? 3.942 1.416 13.894 1.00 89.88 82 GLY A CA 1
ATOM 594 C C . GLY A 1 82 ? 4.858 0.191 13.855 1.00 89.88 82 GLY A C 1
ATOM 595 O O . GLY A 1 82 ? 5.535 -0.033 12.853 1.00 89.88 82 GLY A O 1
ATOM 596 N N . PHE A 1 83 ? 4.834 -0.644 14.898 1.00 94.25 83 PHE A N 1
ATOM 597 C CA . PHE A 1 83 ? 5.586 -1.900 14.941 1.00 94.25 83 PHE A CA 1
ATOM 598 C C . PHE A 1 83 ? 5.188 -2.821 13.786 1.00 94.25 83 PHE A C 1
ATOM 600 O O . PHE A 1 83 ? 6.044 -3.240 13.013 1.00 94.25 83 PHE A O 1
ATOM 607 N N . THR A 1 84 ? 3.887 -3.059 13.605 1.00 92.75 84 THR A N 1
ATOM 608 C CA . THR A 1 84 ? 3.367 -3.915 12.530 1.00 92.75 84 THR A CA 1
ATOM 609 C C . THR A 1 84 ? 3.742 -3.366 11.156 1.00 92.75 84 THR A C 1
ATOM 611 O O . THR A 1 84 ? 4.208 -4.114 10.296 1.00 92.75 84 THR A O 1
ATOM 614 N N . GLN A 1 85 ? 3.607 -2.052 10.955 1.00 90.75 85 GLN A N 1
ATOM 615 C CA . GLN A 1 85 ? 4.003 -1.387 9.716 1.00 90.75 85 GLN A CA 1
ATOM 616 C C . GLN A 1 85 ? 5.499 -1.572 9.426 1.00 90.75 85 GLN A C 1
ATOM 618 O O . GLN A 1 85 ? 5.864 -1.906 8.298 1.00 90.75 85 GLN A O 1
ATOM 623 N N . MET A 1 86 ? 6.366 -1.391 10.427 1.00 94.31 86 MET A N 1
ATOM 624 C CA . MET A 1 86 ? 7.811 -1.571 10.271 1.00 94.31 86 MET A CA 1
ATOM 625 C C . MET A 1 86 ? 8.189 -3.031 10.019 1.00 94.31 86 MET A C 1
ATOM 627 O O . MET A 1 86 ? 8.999 -3.296 9.134 1.00 94.31 86 MET A O 1
ATOM 631 N N . THR A 1 87 ? 7.592 -3.984 10.738 1.00 95.94 87 THR A N 1
ATOM 632 C CA . THR A 1 87 ? 7.840 -5.419 10.543 1.00 95.94 87 THR A CA 1
ATOM 633 C C . THR A 1 87 ? 7.450 -5.863 9.135 1.00 95.94 87 THR A C 1
ATOM 635 O O . THR A 1 87 ? 8.247 -6.505 8.450 1.00 95.94 87 THR A O 1
ATOM 638 N N . LEU A 1 88 ? 6.260 -5.476 8.667 1.00 92.75 88 LEU A N 1
ATOM 639 C CA . LEU A 1 88 ? 5.812 -5.777 7.306 1.00 92.75 88 LEU A CA 1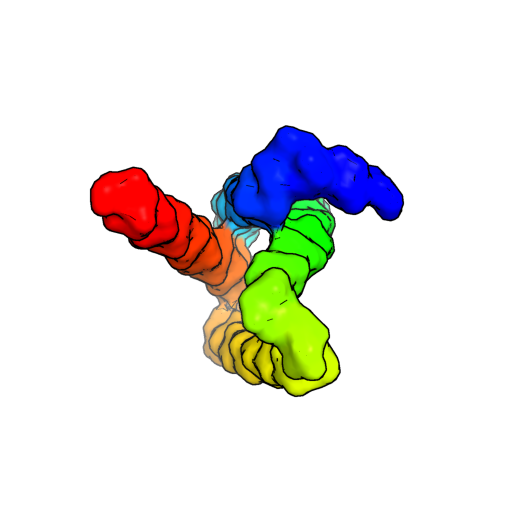
ATOM 640 C C . LEU A 1 88 ? 6.681 -5.075 6.259 1.00 92.75 88 LEU A C 1
ATOM 642 O O . LEU A 1 88 ? 7.035 -5.686 5.253 1.00 92.75 88 LEU A O 1
ATOM 646 N N . GLY A 1 89 ? 7.072 -3.822 6.505 1.00 91.56 89 GLY A N 1
ATOM 647 C CA . GLY A 1 89 ? 7.976 -3.074 5.632 1.00 91.56 89 GLY A CA 1
ATOM 648 C C . GLY A 1 89 ? 9.346 -3.740 5.497 1.00 91.56 89 GLY A C 1
ATOM 649 O O . GLY A 1 89 ? 9.848 -3.882 4.384 1.00 91.56 89 GLY A O 1
ATOM 650 N N . ALA A 1 90 ? 9.919 -4.219 6.603 1.00 93.62 90 ALA A N 1
ATOM 651 C CA . ALA A 1 90 ? 11.175 -4.961 6.603 1.00 93.62 90 ALA A CA 1
ATOM 652 C C . ALA A 1 90 ? 11.053 -6.280 5.827 1.00 93.62 90 ALA A C 1
ATOM 654 O O . ALA A 1 90 ? 11.906 -6.585 4.995 1.00 93.62 90 ALA A O 1
ATOM 655 N N . PHE A 1 91 ? 9.968 -7.030 6.041 1.00 93.62 91 PHE A N 1
ATOM 656 C CA . PHE A 1 91 ? 9.706 -8.268 5.308 1.00 93.62 91 PHE A CA 1
ATOM 657 C C . PHE A 1 91 ? 9.564 -8.023 3.799 1.00 93.62 91 PHE A C 1
ATOM 659 O O . PHE A 1 91 ? 10.197 -8.706 2.996 1.00 93.62 91 PHE A O 1
ATOM 666 N N . CYS A 1 92 ? 8.807 -6.996 3.401 1.00 90.12 92 CYS A N 1
ATOM 667 C CA . CYS A 1 92 ? 8.682 -6.603 1.999 1.00 90.12 92 CYS A CA 1
ATOM 668 C C . CYS A 1 92 ? 10.026 -6.152 1.414 1.00 90.12 92 CYS A C 1
ATOM 670 O O . CYS A 1 92 ? 10.345 -6.515 0.288 1.00 90.12 92 CYS A O 1
ATOM 672 N N . GLY A 1 93 ? 10.836 -5.406 2.171 1.00 89.75 93 GLY A N 1
ATOM 673 C CA . GLY A 1 93 ? 12.174 -4.987 1.750 1.00 89.75 93 GLY A CA 1
ATOM 674 C C . GLY A 1 93 ? 13.112 -6.169 1.497 1.00 89.75 93 GLY A C 1
ATOM 675 O O . GLY A 1 93 ? 13.812 -6.184 0.487 1.00 89.75 93 GLY A O 1
ATOM 676 N N . LEU A 1 94 ? 13.075 -7.191 2.360 1.00 91.69 94 LEU A N 1
ATOM 677 C CA . LEU A 1 94 ? 13.818 -8.439 2.154 1.00 91.69 94 LEU A CA 1
ATOM 678 C C . LEU A 1 94 ? 13.342 -9.185 0.905 1.00 91.69 94 LEU A C 1
ATOM 680 O O . LEU A 1 94 ? 14.173 -9.654 0.131 1.00 91.69 94 LEU A O 1
ATOM 684 N N . LEU A 1 95 ? 12.027 -9.261 0.677 1.00 89.00 95 LEU A N 1
ATOM 685 C CA . LEU A 1 95 ? 11.476 -9.867 -0.536 1.00 89.00 95 LEU A CA 1
ATOM 686 C C . LEU A 1 95 ? 11.935 -9.119 -1.792 1.00 89.00 95 LEU A C 1
ATOM 688 O O . LEU A 1 95 ? 12.488 -9.737 -2.695 1.00 89.00 95 LEU A O 1
ATOM 692 N N . VAL A 1 96 ? 11.777 -7.7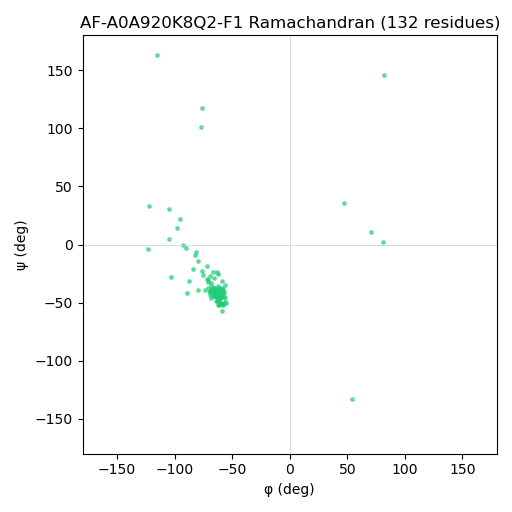93 -1.834 1.00 87.94 96 VAL A N 1
ATOM 693 C CA . VAL A 1 96 ? 12.224 -6.974 -2.974 1.00 87.94 96 VAL A CA 1
ATOM 694 C C . VAL A 1 96 ? 13.720 -7.165 -3.220 1.00 87.94 96 VAL A C 1
ATOM 696 O O . VAL A 1 96 ? 14.117 -7.354 -4.364 1.00 87.94 96 VAL A O 1
ATOM 699 N N . GLY A 1 97 ? 14.541 -7.153 -2.165 1.00 87.56 97 GLY A N 1
ATOM 700 C CA . GLY A 1 97 ? 15.988 -7.341 -2.271 1.00 87.56 97 GLY A CA 1
ATOM 701 C C . GLY A 1 97 ? 16.388 -8.740 -2.745 1.00 87.56 97 GLY A C 1
ATOM 702 O O . GLY A 1 97 ? 17.321 -8.868 -3.530 1.00 87.56 97 GLY A O 1
ATOM 703 N N . SER A 1 98 ? 15.673 -9.784 -2.317 1.00 87.69 98 SER A N 1
ATOM 704 C CA . SER A 1 98 ? 15.959 -11.164 -2.724 1.00 87.69 98 SER A CA 1
ATOM 705 C C . SER A 1 98 ? 15.579 -11.455 -4.177 1.00 87.69 98 SER A C 1
ATOM 707 O O . SER A 1 98 ? 16.202 -12.316 -4.789 1.00 87.69 98 SER A O 1
ATOM 709 N N . PHE A 1 99 ? 14.562 -10.775 -4.711 1.00 85.25 99 PHE A N 1
ATOM 710 C CA . PHE A 1 99 ? 14.119 -10.887 -6.107 1.00 85.25 99 PHE A CA 1
ATOM 711 C C . PHE A 1 99 ? 14.685 -9.764 -6.993 1.00 85.25 99 PHE A C 1
ATOM 713 O O . PHE A 1 99 ? 14.181 -9.519 -8.089 1.00 85.25 99 PHE A O 1
ATOM 720 N N . TYR A 1 100 ? 15.689 -9.024 -6.514 1.00 82.31 100 TYR A N 1
ATOM 721 C CA . TYR A 1 100 ? 16.240 -7.896 -7.251 1.00 82.31 100 TYR A CA 1
ATOM 722 C C . TYR A 1 100 ? 17.165 -8.360 -8.383 1.00 82.31 100 TYR A C 1
ATOM 724 O O . TYR A 1 100 ? 18.342 -8.635 -8.169 1.00 82.31 100 TYR A O 1
ATOM 732 N N . ASP A 1 101 ? 16.641 -8.350 -9.608 1.00 76.19 101 ASP A N 1
ATOM 733 C CA . ASP A 1 101 ? 17.375 -8.716 -10.830 1.00 76.19 101 ASP A CA 1
ATOM 734 C C . ASP A 1 101 ? 17.979 -7.499 -11.571 1.00 76.19 101 ASP A C 1
ATOM 736 O O . ASP A 1 101 ? 18.216 -7.537 -12.777 1.00 76.19 101 ASP A O 1
ATOM 740 N N . GLY A 1 102 ? 18.193 -6.370 -10.881 1.00 72.50 102 GLY A N 1
ATOM 741 C CA . GLY A 1 102 ? 18.709 -5.133 -11.493 1.00 72.50 102 GLY A CA 1
ATOM 742 C C . GLY A 1 102 ? 17.660 -4.275 -12.215 1.00 72.50 102 GLY A C 1
ATOM 743 O O . GLY A 1 102 ? 18.002 -3.232 -12.767 1.00 72.50 102 GLY A O 1
ATOM 744 N N . THR A 1 103 ? 16.386 -4.680 -12.192 1.00 79.19 103 THR A N 1
ATOM 745 C CA . THR A 1 103 ? 15.258 -3.950 -12.796 1.00 79.19 103 THR A CA 1
ATOM 746 C C . THR A 1 103 ? 14.259 -3.471 -11.735 1.00 79.19 103 THR A C 1
ATOM 748 O O . THR A 1 103 ? 14.246 -3.956 -10.604 1.00 79.19 103 THR A O 1
ATOM 751 N N . ALA A 1 104 ? 13.385 -2.523 -12.094 1.00 81.06 104 ALA A N 1
ATOM 752 C CA . ALA A 1 104 ? 12.317 -2.024 -11.213 1.00 81.06 104 ALA A CA 1
ATOM 753 C C . ALA A 1 104 ? 11.066 -2.932 -11.171 1.00 81.06 104 ALA A C 1
ATOM 755 O O . ALA A 1 104 ? 10.158 -2.716 -10.365 1.00 81.06 104 ALA A O 1
ATOM 756 N N . VAL A 1 105 ? 11.021 -3.968 -12.014 1.00 83.19 105 VAL A N 1
ATOM 757 C CA . VAL A 1 105 ? 9.902 -4.914 -12.135 1.00 83.19 105 VAL A CA 1
ATOM 758 C C . VAL A 1 105 ? 9.566 -5.634 -10.818 1.00 83.19 105 VAL A C 1
ATOM 760 O O . VAL A 1 105 ? 8.399 -5.576 -10.420 1.00 83.19 105 VAL A O 1
ATOM 763 N N . PRO A 1 106 ? 10.515 -6.269 -10.094 1.00 85.31 106 PRO A N 1
ATOM 764 C CA . PRO A 1 106 ? 10.204 -6.974 -8.845 1.00 85.31 106 PRO A CA 1
ATOM 765 C C . PRO A 1 106 ? 9.578 -6.053 -7.788 1.00 85.31 106 PRO A C 1
ATOM 767 O O . PRO A 1 106 ? 8.622 -6.436 -7.113 1.00 85.31 106 PRO A O 1
ATOM 770 N N . MET A 1 107 ? 10.039 -4.802 -7.700 1.00 88.25 107 MET A N 1
ATOM 771 C CA . MET A 1 107 ? 9.442 -3.791 -6.824 1.00 88.25 107 MET A CA 1
ATOM 772 C C . MET A 1 107 ? 7.998 -3.467 -7.237 1.00 88.25 107 MET A C 1
ATOM 774 O O . MET A 1 107 ? 7.104 -3.464 -6.389 1.00 88.25 107 MET A O 1
ATOM 778 N N . ALA A 1 108 ? 7.757 -3.209 -8.525 1.00 87.00 108 ALA A N 1
ATOM 779 C CA . ALA A 1 108 ? 6.432 -2.857 -9.032 1.00 87.00 108 ALA A CA 1
ATOM 780 C C . ALA A 1 108 ? 5.407 -3.980 -8.798 1.00 87.00 108 ALA A C 1
ATOM 782 O O . ALA A 1 108 ? 4.282 -3.716 -8.369 1.00 87.00 108 ALA A O 1
ATOM 783 N N . VAL A 1 109 ? 5.811 -5.237 -9.011 1.00 87.88 109 VAL A N 1
ATOM 784 C CA . VAL A 1 109 ? 4.966 -6.418 -8.780 1.00 87.88 109 VAL A CA 1
ATOM 785 C C . VAL A 1 109 ? 4.611 -6.568 -7.301 1.00 87.88 109 VAL A C 1
ATOM 787 O O . VAL A 1 109 ? 3.445 -6.792 -6.977 1.00 87.88 109 VAL A O 1
ATOM 790 N N . ILE A 1 110 ? 5.572 -6.393 -6.391 1.00 90.06 110 ILE A N 1
ATOM 791 C CA . ILE A 1 110 ? 5.307 -6.478 -4.947 1.00 90.06 110 ILE A CA 1
ATOM 792 C C . ILE A 1 110 ? 4.332 -5.376 -4.511 1.00 90.06 110 ILE A C 1
ATOM 794 O O . ILE A 1 110 ? 3.361 -5.661 -3.809 1.00 90.06 110 ILE A O 1
ATOM 798 N N . ILE A 1 111 ? 4.520 -4.137 -4.979 1.00 88.81 111 ILE A N 1
ATOM 799 C CA . ILE A 1 111 ? 3.587 -3.031 -4.702 1.00 88.81 111 ILE A CA 1
ATOM 800 C C . ILE A 1 111 ? 2.184 -3.351 -5.227 1.00 88.81 111 ILE A C 1
ATOM 802 O O . ILE A 1 111 ? 1.197 -3.080 -4.543 1.00 88.81 111 ILE A O 1
ATOM 806 N N . MET A 1 112 ? 2.083 -3.944 -6.418 1.00 90.50 112 MET A N 1
ATOM 807 C CA . MET A 1 112 ? 0.808 -4.363 -6.992 1.00 90.50 112 MET A CA 1
ATOM 808 C C . MET A 1 112 ? 0.115 -5.402 -6.104 1.00 90.50 112 MET A C 1
ATOM 810 O O . MET A 1 112 ? -1.030 -5.187 -5.712 1.00 90.50 112 MET A O 1
ATOM 814 N N . ILE A 1 113 ? 0.810 -6.473 -5.711 1.00 91.62 113 ILE A N 1
ATOM 815 C CA . ILE A 1 113 ? 0.260 -7.517 -4.831 1.00 91.62 113 ILE A CA 1
ATOM 816 C C . ILE A 1 113 ? -0.245 -6.910 -3.516 1.00 91.62 113 ILE A C 1
ATOM 818 O O . ILE A 1 113 ? -1.364 -7.201 -3.092 1.00 91.62 113 ILE A O 1
ATOM 822 N N . LEU A 1 114 ? 0.535 -6.024 -2.893 1.00 90.38 114 LEU A N 1
ATOM 823 C CA . LEU A 1 114 ? 0.137 -5.345 -1.658 1.00 90.38 114 LEU A CA 1
ATOM 824 C C . LEU A 1 114 ? -1.088 -4.440 -1.854 1.00 90.38 114 LEU A C 1
ATOM 826 O O . LEU A 1 114 ? -1.984 -4.442 -1.010 1.00 90.38 114 LEU A O 1
ATOM 830 N N . ALA A 1 115 ? -1.168 -3.705 -2.968 1.00 88.88 115 ALA A N 1
ATOM 831 C CA . ALA A 1 115 ? -2.310 -2.847 -3.283 1.00 88.88 115 ALA A CA 1
ATOM 832 C C . ALA A 1 115 ? -3.606 -3.661 -3.442 1.00 88.88 115 ALA A C 1
ATOM 834 O O . ALA A 1 115 ? -4.621 -3.334 -2.826 1.00 88.88 115 ALA A O 1
ATOM 835 N N . PHE A 1 116 ? -3.558 -4.762 -4.198 1.00 90.00 116 PHE A N 1
ATOM 836 C CA . PHE A 1 116 ? -4.705 -5.659 -4.366 1.00 90.00 116 PHE A CA 1
ATOM 837 C C . PHE A 1 116 ? -5.084 -6.371 -3.066 1.00 90.00 116 PHE A C 1
ATOM 839 O O . PHE A 1 116 ? -6.268 -6.511 -2.772 1.00 90.00 116 PHE A O 1
ATOM 846 N N . THR A 1 117 ? -4.098 -6.763 -2.256 1.00 89.88 117 THR A N 1
ATOM 847 C CA . THR A 1 117 ? -4.343 -7.347 -0.931 1.00 89.88 117 THR A CA 1
ATOM 848 C C . THR A 1 117 ? -5.058 -6.340 -0.029 1.00 89.88 117 THR A C 1
ATOM 850 O O . THR A 1 117 ? -6.052 -6.677 0.608 1.00 89.88 117 THR A O 1
ATOM 853 N N . SER A 1 118 ? -4.621 -5.076 -0.026 1.00 87.50 118 SER A N 1
ATOM 854 C CA . SER A 1 118 ? -5.286 -3.998 0.714 1.00 87.50 118 SER A CA 1
ATOM 855 C C . SER A 1 118 ? -6.726 -3.773 0.242 1.00 87.50 118 SER A C 1
ATOM 857 O O . SER A 1 118 ? -7.621 -3.631 1.076 1.00 87.50 118 SER A O 1
ATOM 859 N N . LEU A 1 119 ? -6.971 -3.801 -1.072 1.00 88.19 119 LEU A N 1
ATOM 860 C CA . LEU A 1 119 ? -8.317 -3.697 -1.637 1.00 88.19 119 LEU A CA 1
ATOM 861 C C . LEU A 1 119 ? -9.200 -4.863 -1.191 1.00 88.19 119 LEU A C 1
ATOM 863 O O . LEU A 1 119 ? -10.316 -4.627 -0.732 1.00 88.19 119 LEU A O 1
ATOM 867 N N . PHE A 1 120 ? -8.689 -6.093 -1.263 1.00 89.44 120 PHE A N 1
ATOM 868 C CA . PHE A 1 120 ? -9.402 -7.290 -0.826 1.00 89.44 120 PHE A CA 1
ATOM 869 C C . PHE A 1 120 ? -9.807 -7.199 0.651 1.00 89.44 120 PHE A C 1
ATOM 871 O O . PHE A 1 120 ? -10.988 -7.336 0.973 1.00 89.44 120 PHE A O 1
ATOM 878 N N . PHE A 1 121 ? -8.863 -6.872 1.539 1.00 87.12 121 PHE A N 1
ATOM 879 C CA . PHE A 1 121 ? -9.149 -6.684 2.964 1.00 87.12 121 PHE A CA 1
ATOM 880 C C . PHE A 1 121 ? -10.192 -5.594 3.211 1.00 87.12 121 PHE A C 1
ATOM 882 O O . PHE A 1 121 ? -11.097 -5.793 4.017 1.00 87.12 121 PHE A O 1
ATOM 889 N N . LEU A 1 122 ? -10.107 -4.467 2.498 1.00 84.44 122 LEU A N 1
ATOM 890 C CA . LEU A 1 122 ? -11.089 -3.391 2.611 1.00 84.44 122 LEU A CA 1
ATOM 891 C C . LEU A 1 122 ? -12.482 -3.866 2.187 1.00 84.44 122 LEU A C 1
ATOM 893 O O . LEU A 1 122 ? -13.455 -3.588 2.880 1.00 84.44 122 LEU A O 1
ATOM 897 N N . THR A 1 123 ? -12.593 -4.599 1.077 1.00 83.31 123 THR A N 1
ATOM 898 C CA . THR A 1 123 ? -13.887 -5.117 0.611 1.00 83.31 123 THR A CA 1
ATOM 899 C C . THR A 1 123 ? -14.485 -6.153 1.552 1.00 83.31 123 THR A C 1
ATOM 901 O O . THR A 1 123 ? -15.685 -6.102 1.796 1.00 83.31 123 THR A O 1
ATOM 904 N N . VAL A 1 124 ? -13.665 -7.041 2.121 1.00 84.81 124 VAL A N 1
ATOM 905 C CA . VAL A 1 124 ? -14.120 -8.052 3.085 1.00 84.81 124 VAL A CA 1
ATOM 906 C C . VAL A 1 124 ? -14.561 -7.391 4.390 1.00 84.81 124 VAL A C 1
ATOM 908 O O . VAL A 1 124 ? -15.645 -7.692 4.871 1.00 84.81 124 VAL A O 1
ATOM 911 N N . LEU A 1 125 ? -13.786 -6.444 4.929 1.00 79.81 125 LEU A N 1
ATOM 912 C CA . LEU A 1 125 ? -14.162 -5.708 6.144 1.00 79.81 125 LEU A CA 1
ATOM 913 C C . LEU A 1 125 ? -15.457 -4.911 5.969 1.00 79.81 125 LEU A C 1
ATOM 915 O O . LEU A 1 125 ? -16.298 -4.903 6.861 1.00 79.81 125 LEU A O 1
ATOM 919 N N . VAL A 1 126 ? -15.632 -4.255 4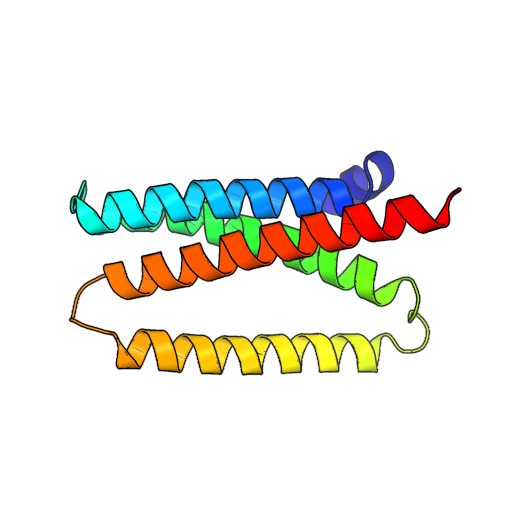.819 1.00 75.25 126 VAL A N 1
ATOM 920 C CA . VAL A 1 126 ? -16.864 -3.511 4.523 1.00 75.25 126 VAL A CA 1
ATOM 921 C C . VAL A 1 126 ? -18.054 -4.453 4.341 1.00 75.25 126 VAL A C 1
ATOM 923 O O . VAL A 1 126 ? -19.139 -4.125 4.807 1.00 75.25 126 VAL A O 1
ATOM 926 N N . ALA A 1 127 ? -17.867 -5.612 3.701 1.00 74.94 127 ALA A N 1
ATOM 927 C CA . ALA A 1 127 ? -18.928 -6.607 3.557 1.00 74.94 127 ALA A CA 1
ATOM 928 C C . ALA A 1 127 ? -19.366 -7.170 4.919 1.00 74.94 127 ALA A C 1
ATOM 930 O O . ALA A 1 127 ? -20.557 -7.229 5.196 1.00 74.94 127 ALA A O 1
ATOM 931 N N . ASN A 1 128 ? -18.409 -7.496 5.791 1.00 72.06 128 ASN A N 1
ATOM 932 C CA . ASN A 1 128 ? -18.684 -8.104 7.094 1.00 72.06 128 ASN A CA 1
ATOM 933 C C . ASN A 1 128 ? -19.330 -7.124 8.090 1.00 72.06 128 ASN A C 1
ATOM 935 O O . ASN A 1 128 ? -20.141 -7.528 8.913 1.00 72.06 128 ASN A O 1
ATOM 939 N N . ASN A 1 129 ? -18.997 -5.830 8.014 1.00 65.19 129 ASN A N 1
ATOM 940 C CA . ASN A 1 129 ? -19.654 -4.803 8.831 1.00 65.19 129 ASN A CA 1
ATOM 941 C C . ASN A 1 129 ? -21.095 -4.506 8.378 1.00 65.19 129 ASN A C 1
ATOM 943 O O . ASN A 1 129 ? -21.858 -3.940 9.152 1.00 65.19 129 ASN A O 1
ATOM 947 N N . GLY A 1 130 ? -21.471 -4.874 7.147 1.00 54.44 130 GLY A N 1
ATOM 948 C CA . GLY A 1 130 ? -22.849 -4.761 6.663 1.00 54.44 130 GLY A CA 1
ATOM 949 C C . GLY A 1 130 ? -23.787 -5.842 7.210 1.00 54.44 130 GLY A C 1
ATOM 950 O O . GLY A 1 130 ? -24.984 -5.609 7.275 1.00 54.44 130 GLY A O 1
ATOM 951 N N . GLU A 1 131 ? -23.261 -6.992 7.646 1.00 47.91 131 GLU A N 1
ATOM 952 C CA . GLU A 1 131 ? -24.062 -8.110 8.180 1.00 47.91 131 GLU A CA 1
ATOM 953 C C . GLU A 1 131 ? -24.439 -7.938 9.663 1.00 47.91 131 GLU A C 1
ATOM 955 O O . GLU A 1 131 ? -25.237 -8.705 10.192 1.00 47.91 131 GLU A O 1
ATOM 960 N N . THR A 1 132 ? -23.874 -6.946 10.359 1.00 50.03 132 THR A N 1
ATOM 961 C CA . THR A 1 132 ? -24.180 -6.671 11.776 1.00 50.03 132 THR A CA 1
ATOM 962 C C . THR A 1 132 ? -25.299 -5.645 11.992 1.00 50.03 132 THR A C 1
ATOM 964 O O . THR A 1 132 ? -25.614 -5.343 13.142 1.00 50.03 132 THR A O 1
ATOM 967 N N . GLU A 1 133 ? -25.880 -5.098 10.918 1.00 45.88 133 GLU A N 1
ATOM 968 C CA . GLU A 1 133 ? -27.008 -4.147 10.969 1.00 45.88 133 GLU A CA 1
ATOM 969 C C . GLU A 1 133 ? -28.372 -4.764 10.583 1.00 45.88 133 GLU A C 1
ATOM 971 O O . GLU A 1 133 ? -29.359 -4.027 10.552 1.00 45.88 133 GLU A O 1
ATOM 976 N N . ASP A 1 134 ? -28.446 -6.083 10.346 1.00 34.72 134 ASP A N 1
ATOM 977 C CA . ASP A 1 134 ? -29.701 -6.816 10.079 1.00 34.72 134 ASP A CA 1
ATOM 978 C C . ASP A 1 134 ? -30.276 -7.517 11.328 1.00 34.72 134 ASP A C 1
ATOM 980 O O . ASP A 1 134 ? -29.526 -8.235 12.035 1.00 34.72 134 ASP A O 1
#

Secondary structure (DSSP, 8-state):
-HHHHHHHHH-HHHHHHHHHHHHHHHHHHHHHHHHHTTTTHHHHHHHHHHHHHHHHHHHHHHHHHHHSTTGGGHHHHHHHHHHHHHHHHHHHHHHHHHT--SSSHHHHHHHHHHHHHHHHHHHHHHHHHHTT--

Foldseek 3Di:
DVLVVVCVPPNLLVLLLVLLVQLLVLLVQLLVCQVVVPPPPVSNVVSVVSNVVSVVSNVVSVLVVQCPVPVVCSVVSVVVVVVVVVVVVVVLVVQLVVPCPVTCNSVSVSSNVVSVVSNVVSVVVVVVVVVVVD